Protein AF-A0A934T1S4-F1 (afdb_monomer)

Foldseek 3Di:
DDDDDPPDDDDCVVVQVVCVVPPDLVVQLVPPDKDKAWWAFPVPRDIDIDISVVHRDHSLRVCLQDAAVPHHFFRDDPNTTIHHCVCVVPPPVVVVVVPPD

pLDDT: mean 74.99, std 19.69, range [34.66, 96.56]

Secondary structure (DSSP, 8-state):
-PPP----S--THHHHHHHHHH--HHHHHTTSS--EEEEEETTT--EEEEETTTS---HHHHHHHH--TTTSPPEEETTEEEEEHHHHHHS-HHHHHHT--

Radius of gyration: 15.52 Å; Cα contacts (8 Å, |Δi|>4): 136; chains: 1; bounding box: 33×41×51 Å

Mean predicted aligned error: 10.79 Å

Nearest PDB structures (foldseek):
  5fya-assembly1_B  TM=6.997E-01  e=7.609E-04  Pseudomonas aeruginosa PAO1
  5fya-assembly1_A  TM=6.329E-01  e=6.265E-04  Pseudomonas aeruginosa PAO1
  6sgb-assembly1_Fe  TM=3.506E-01  e=4.803E+00  Trypanosoma brucei brucei
  2p9k-assembly1_A  TM=3.397E-01  e=3.255E+00  Bos taurus

Organism: NCBI:txid2801341

Solvent-accessible surface area (backbone atoms only — not comparable to full-atom values): 6203 Å² total; per-residue (Å²): 133,86,83,83,81,81,91,67,96,56,78,63,62,62,58,47,57,50,42,67,73,74,51,65,48,67,62,47,51,63,52,84,51,92,50,74,45,50,22,19,33,68,90,76,70,44,81,44,74,54,33,31,92,84,40,83,68,54,65,62,59,57,50,12,30,66,15,42,87,92,72,40,64,65,36,77,53,98,93,40,41,19,24,19,36,65,53,65,74,74,41,71,50,68,61,64,68,63,70,76,124

Structure (mmCIF, N/CA/C/O backbone):
data_AF-A0A934T1S4-F1
#
_entry.id   AF-A0A934T1S4-F1
#
loop_
_atom_site.group_PDB
_atom_site.id
_atom_site.type_symbol
_atom_site.label_atom_id
_atom_site.label_alt_id
_atom_site.label_comp_id
_atom_site.label_asym_id
_atom_site.label_entity_id
_atom_site.label_seq_id
_atom_site.pdbx_PDB_ins_code
_atom_site.Cartn_x
_atom_site.Cartn_y
_atom_site.Cartn_z
_atom_site.occupancy
_atom_site.B_iso_or_equiv
_atom_site.auth_seq_id
_atom_site.auth_comp_id
_atom_site.auth_asym_id
_atom_site.auth_atom_id
_atom_site.pdbx_PDB_model_num
ATOM 1 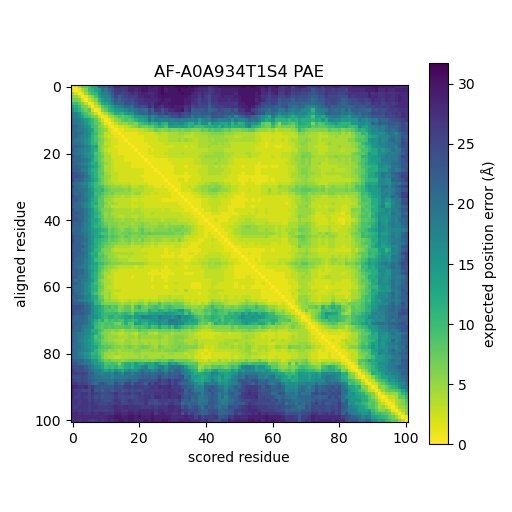N N . MET A 1 1 ? 6.728 0.095 -37.944 1.00 34.66 1 MET A N 1
ATOM 2 C CA . MET A 1 1 ? 7.219 1.163 -37.048 1.00 34.66 1 MET A CA 1
ATOM 3 C C . MET A 1 1 ? 6.854 0.767 -35.625 1.00 34.66 1 MET A C 1
ATOM 5 O O . MET A 1 1 ? 5.660 0.618 -35.393 1.00 34.66 1 MET A O 1
ATOM 9 N N . PRO A 1 2 ? 7.800 0.509 -34.707 1.00 39.62 2 PRO A N 1
ATOM 10 C CA . PRO A 1 2 ? 7.453 0.269 -33.313 1.00 39.62 2 PRO A CA 1
ATOM 11 C C . PRO A 1 2 ? 7.225 1.614 -32.607 1.00 39.62 2 PRO A C 1
ATOM 13 O O . PRO A 1 2 ? 8.052 2.520 -32.693 1.00 39.62 2 PRO A O 1
ATOM 16 N N . SER A 1 3 ? 6.062 1.750 -31.975 1.00 43.16 3 SER A N 1
ATOM 17 C CA . SER A 1 3 ? 5.659 2.877 -31.133 1.00 43.16 3 SER A CA 1
ATOM 18 C C . SER A 1 3 ? 6.455 2.887 -29.826 1.00 43.16 3 SER A C 1
ATOM 20 O O . SER A 1 3 ? 6.718 1.837 -29.244 1.00 43.16 3 SER A O 1
ATOM 22 N N . GLY A 1 4 ? 6.868 4.081 -29.408 1.00 42.03 4 GLY A N 1
ATOM 23 C CA . GLY A 1 4 ? 7.848 4.304 -28.353 1.00 42.03 4 GLY A CA 1
ATOM 24 C C . GLY A 1 4 ? 7.388 3.980 -26.931 1.00 42.03 4 GLY A C 1
ATOM 25 O O . GLY A 1 4 ? 6.229 4.166 -26.579 1.00 42.03 4 GLY A O 1
ATOM 26 N N . GLY A 1 5 ? 8.376 3.589 -26.120 1.00 40.78 5 GLY A N 1
ATOM 27 C CA . GLY A 1 5 ? 8.474 3.964 -24.708 1.00 40.78 5 GLY A CA 1
ATOM 28 C C . GLY A 1 5 ? 7.654 3.150 -23.712 1.00 40.78 5 GLY A C 1
ATOM 29 O O . GLY A 1 5 ? 6.878 3.731 -22.965 1.00 40.78 5 GLY A O 1
ATOM 30 N N . ALA A 1 6 ? 7.855 1.832 -23.644 1.00 41.69 6 ALA A N 1
ATOM 31 C CA . ALA A 1 6 ? 7.510 1.085 -22.435 1.00 41.69 6 ALA A CA 1
ATOM 32 C C . ALA A 1 6 ? 8.635 1.280 -21.405 1.00 41.69 6 ALA A C 1
ATOM 34 O O . ALA A 1 6 ? 9.701 0.676 -21.512 1.00 41.69 6 ALA A O 1
ATOM 35 N N . THR A 1 7 ? 8.424 2.175 -20.443 1.00 46.22 7 THR A N 1
ATOM 36 C CA . THR A 1 7 ? 9.402 2.534 -19.403 1.00 46.22 7 THR A CA 1
ATOM 37 C C . THR A 1 7 ? 9.355 1.584 -18.200 1.00 46.22 7 THR A C 1
ATOM 39 O O . THR A 1 7 ? 9.470 2.037 -17.070 1.00 46.22 7 THR A O 1
ATOM 42 N N . SER A 1 8 ? 9.189 0.277 -18.426 1.00 46.66 8 SER A N 1
ATOM 43 C CA . SER A 1 8 ? 9.152 -0.714 -17.347 1.00 46.66 8 SER A CA 1
ATOM 44 C C . SER A 1 8 ? 9.687 -2.069 -17.771 1.00 46.66 8 SER A C 1
ATOM 46 O O . SER A 1 8 ? 9.290 -2.610 -18.803 1.00 46.66 8 SER A O 1
ATOM 48 N N . TYR A 1 9 ? 10.588 -2.617 -16.958 1.00 47.50 9 TYR A N 1
ATOM 49 C CA . TYR A 1 9 ? 11.191 -3.933 -17.160 1.00 47.50 9 TYR A CA 1
ATOM 50 C C . TYR A 1 9 ? 10.496 -5.055 -16.366 1.00 47.50 9 TYR A C 1
ATOM 52 O O . TYR A 1 9 ? 10.835 -6.217 -16.585 1.00 47.50 9 TYR A O 1
ATOM 60 N N . TYR A 1 10 ? 9.525 -4.756 -15.488 1.00 52.81 10 TYR A N 1
ATOM 61 C CA . TYR A 1 10 ? 8.915 -5.760 -14.606 1.00 52.81 10 TYR A CA 1
ATOM 62 C C . TYR A 1 10 ? 7.390 -5.695 -14.587 1.00 52.81 10 TYR A C 1
ATOM 64 O O . TYR A 1 10 ? 6.780 -4.685 -14.253 1.00 52.81 10 TYR A O 1
ATOM 72 N N . ASP A 1 11 ? 6.778 -6.832 -14.901 1.00 60.66 11 ASP A N 1
ATOM 73 C CA . ASP A 1 11 ? 5.340 -7.035 -14.836 1.00 60.66 11 ASP A CA 1
ATOM 74 C C . ASP A 1 11 ? 4.886 -7.262 -13.386 1.00 60.66 11 ASP A C 1
ATOM 76 O O . ASP A 1 11 ? 5.099 -8.325 -12.800 1.00 60.66 11 ASP A O 1
ATOM 80 N N . THR A 1 12 ? 4.247 -6.258 -12.789 1.00 66.44 12 THR A N 1
ATOM 81 C CA . THR A 1 12 ? 3.781 -6.295 -11.394 1.00 66.44 12 THR A CA 1
ATOM 82 C C . THR A 1 12 ? 2.524 -7.154 -11.190 1.00 66.44 12 THR A C 1
ATOM 84 O O . THR A 1 12 ? 2.094 -7.352 -10.049 1.00 66.44 12 THR A O 1
ATOM 87 N N . ARG A 1 13 ? 1.955 -7.736 -12.260 1.00 71.75 13 ARG A N 1
ATOM 88 C CA . ARG A 1 13 ? 0.776 -8.620 -12.188 1.00 71.75 13 ARG A CA 1
ATOM 89 C C . ARG A 1 13 ? 1.035 -9.893 -11.379 1.00 71.75 13 ARG A C 1
ATOM 91 O O . ARG A 1 13 ? 0.179 -10.287 -10.594 1.00 71.75 13 ARG A O 1
ATOM 98 N N . GLU A 1 14 ? 2.221 -10.491 -11.494 1.00 79.69 14 GLU A N 1
ATOM 99 C CA . GLU A 1 14 ? 2.582 -11.711 -10.746 1.00 79.69 14 GLU A CA 1
ATOM 100 C C . GLU A 1 14 ? 2.652 -11.467 -9.228 1.00 79.69 14 GLU A C 1
ATOM 102 O O . GLU A 1 14 ? 2.219 -12.301 -8.423 1.00 79.69 14 GLU A O 1
ATOM 107 N N . LEU A 1 15 ? 3.140 -10.288 -8.823 1.00 81.44 15 LEU A N 1
ATOM 108 C CA . LEU A 1 15 ? 3.143 -9.874 -7.420 1.00 81.44 15 LEU A CA 1
ATOM 109 C C . LEU A 1 15 ? 1.710 -9.728 -6.902 1.00 81.44 15 LEU A C 1
ATOM 111 O O . LEU A 1 15 ? 1.390 -10.251 -5.835 1.00 81.44 15 LEU A O 1
ATOM 115 N N . ARG A 1 16 ? 0.835 -9.083 -7.682 1.00 85.56 16 ARG A N 1
ATOM 116 C CA . ARG A 1 16 ? -0.584 -8.931 -7.341 1.00 85.56 16 ARG A CA 1
ATOM 117 C C . ARG A 1 16 ? -1.260 -10.284 -7.138 1.00 85.56 16 ARG A C 1
ATOM 119 O O . ARG A 1 16 ? -1.847 -10.512 -6.086 1.00 85.56 16 ARG A O 1
ATOM 126 N N . THR A 1 17 ? -1.106 -11.207 -8.086 1.00 87.00 17 THR A N 1
ATOM 127 C CA . THR A 1 17 ? -1.682 -12.559 -7.993 1.00 87.00 17 THR A CA 1
ATOM 128 C C . THR A 1 17 ? -1.146 -13.341 -6.794 1.00 87.00 17 THR A C 1
ATOM 130 O O . THR A 1 17 ? -1.881 -14.094 -6.153 1.00 87.00 17 THR A O 1
ATOM 133 N N . THR A 1 18 ? 0.132 -13.166 -6.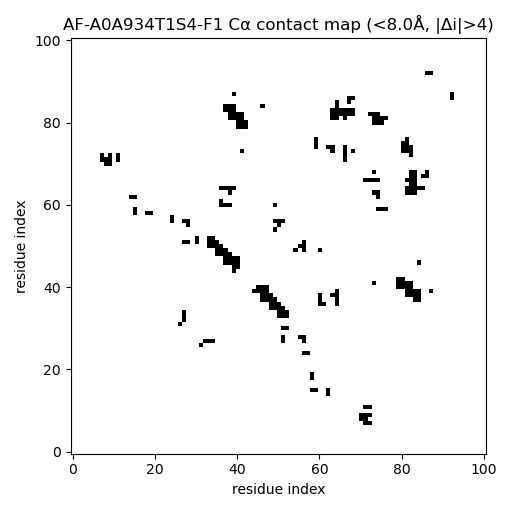457 1.00 87.56 18 THR A N 1
ATOM 134 C CA . THR A 1 18 ? 0.721 -13.796 -5.270 1.00 87.56 18 THR A CA 1
ATOM 135 C C . THR A 1 18 ? 0.117 -13.236 -3.984 1.00 87.56 18 THR A C 1
ATOM 137 O O . THR A 1 18 ? -0.250 -14.010 -3.099 1.00 87.56 18 THR A O 1
ATOM 140 N N . LEU A 1 19 ? -0.042 -11.913 -3.889 1.00 90.12 19 LEU A N 1
ATOM 141 C CA . LEU A 1 19 ? -0.682 -11.260 -2.745 1.00 90.12 19 LEU A CA 1
ATOM 142 C C . LEU A 1 19 ? -2.139 -11.705 -2.595 1.00 90.12 19 LEU A C 1
ATOM 144 O O . LEU A 1 19 ? -2.532 -12.111 -1.509 1.00 90.12 19 LEU A O 1
ATOM 148 N N . GLU A 1 20 ? -2.909 -11.722 -3.681 1.00 91.12 20 GLU A N 1
ATOM 149 C CA . GLU A 1 20 ? -4.303 -12.191 -3.686 1.00 91.12 20 GLU A CA 1
ATOM 150 C C . GLU A 1 20 ? -4.441 -13.655 -3.228 1.00 91.12 20 GLU A C 1
ATOM 152 O O . GLU A 1 20 ? -5.460 -14.030 -2.654 1.00 91.12 20 GLU A O 1
ATOM 157 N N . ARG A 1 21 ? -3.420 -14.493 -3.451 1.00 93.88 21 ARG A N 1
ATOM 158 C CA . ARG A 1 21 ? -3.414 -15.899 -3.011 1.00 93.88 21 ARG A CA 1
ATOM 159 C C . ARG A 1 21 ? -2.986 -16.106 -1.563 1.00 93.88 21 ARG A C 1
ATOM 161 O O . ARG A 1 21 ? -3.396 -17.096 -0.963 1.00 93.88 21 ARG A O 1
ATOM 168 N N . LEU A 1 22 ? -2.087 -15.271 -1.049 1.00 93.44 22 LEU A N 1
ATOM 169 C CA . LEU A 1 22 ? -1.423 -15.505 0.239 1.00 93.44 22 LEU A CA 1
ATOM 170 C C . LEU A 1 22 ? -1.934 -14.599 1.359 1.00 93.44 22 LEU A C 1
ATOM 172 O O . LEU A 1 22 ? -1.758 -14.931 2.530 1.00 93.44 22 LEU A O 1
ATOM 176 N N . VAL A 1 23 ? -2.542 -13.466 1.016 1.00 92.94 23 VAL A N 1
ATOM 177 C CA . VAL A 1 23 ? -3.005 -12.466 1.974 1.00 92.94 23 VAL A CA 1
ATOM 178 C C . VAL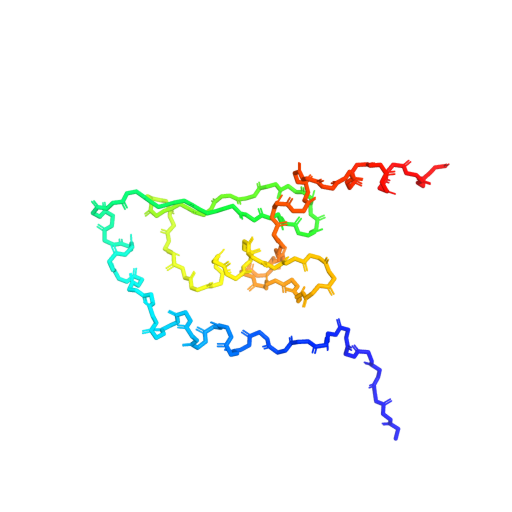 A 1 23 ? -4.522 -12.530 2.099 1.00 92.94 23 VAL A C 1
ATOM 180 O O . VAL A 1 23 ? -5.257 -12.385 1.128 1.00 92.94 23 VAL A O 1
ATOM 183 N N . ASP A 1 24 ? -4.989 -12.692 3.333 1.00 95.00 24 ASP A N 1
ATOM 184 C CA . ASP A 1 24 ? -6.403 -12.598 3.684 1.00 95.00 24 ASP A CA 1
ATOM 185 C C . ASP A 1 24 ? -6.781 -11.126 3.927 1.00 95.00 24 ASP A C 1
ATOM 187 O O . ASP A 1 24 ? -6.685 -10.601 5.043 1.00 95.00 24 ASP A O 1
ATOM 191 N N . PHE A 1 25 ? -7.160 -10.432 2.850 1.00 94.94 25 PHE A N 1
ATOM 192 C CA . PHE A 1 25 ? -7.566 -9.026 2.918 1.00 94.94 25 PHE A CA 1
ATOM 193 C C . PHE A 1 25 ? -8.884 -8.831 3.668 1.00 94.94 25 PHE A C 1
ATOM 195 O O . PHE A 1 25 ? -9.051 -7.796 4.310 1.00 94.94 25 PHE A O 1
ATOM 202 N N . ASP A 1 26 ? -9.790 -9.809 3.658 1.00 95.38 26 ASP A N 1
ATOM 203 C CA . ASP A 1 26 ? -11.034 -9.734 4.429 1.00 95.38 26 ASP A CA 1
ATOM 204 C C . ASP A 1 26 ? -10.726 -9.696 5.927 1.00 95.38 26 ASP A C 1
ATOM 206 O O . ASP A 1 2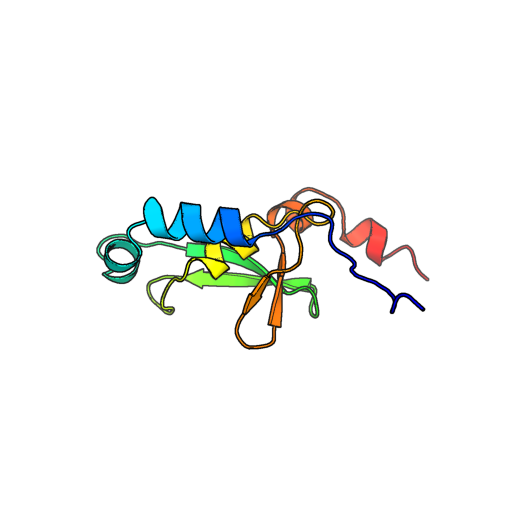6 ? -11.272 -8.874 6.666 1.00 95.38 26 ASP A O 1
ATOM 210 N N . ARG A 1 27 ? -9.765 -10.505 6.382 1.00 94.88 27 ARG A N 1
ATOM 211 C CA . ARG A 1 27 ? -9.291 -10.465 7.765 1.00 94.88 27 ARG A CA 1
ATOM 212 C C . ARG A 1 27 ? -8.588 -9.155 8.108 1.00 94.88 27 ARG A C 1
ATOM 214 O O . ARG A 1 27 ? -8.842 -8.625 9.190 1.00 94.88 27 ARG A O 1
ATOM 221 N N . ILE A 1 28 ? -7.751 -8.607 7.225 1.00 94.81 28 ILE A N 1
ATOM 222 C CA . ILE A 1 28 ? -7.134 -7.283 7.442 1.00 94.81 28 ILE A CA 1
ATOM 223 C C . ILE A 1 28 ? -8.222 -6.210 7.573 1.00 94.81 28 ILE A C 1
ATOM 225 O O . ILE A 1 28 ? -8.202 -5.406 8.505 1.00 94.81 28 ILE A O 1
ATOM 229 N N . ASN A 1 29 ? -9.212 -6.235 6.684 1.00 96.44 29 ASN A N 1
ATOM 230 C CA . ASN A 1 29 ? -10.299 -5.261 6.645 1.00 96.44 29 ASN A CA 1
ATOM 231 C C . ASN A 1 29 ? -11.364 -5.484 7.730 1.00 96.44 29 ASN A C 1
ATOM 233 O O . ASN A 1 29 ? -12.143 -4.575 8.005 1.00 96.44 29 ASN A O 1
ATOM 237 N N . SER A 1 30 ? -11.366 -6.638 8.408 1.00 96.56 30 SER A N 1
ATOM 238 C CA . SER A 1 30 ? -12.214 -6.894 9.582 1.00 96.56 30 SER A CA 1
ATOM 239 C C . SER A 1 30 ? -11.840 -6.047 10.802 1.00 96.56 30 SER A C 1
ATOM 241 O O . SER A 1 30 ? -12.618 -5.972 11.752 1.00 96.56 30 SER A O 1
ATOM 243 N N . ARG A 1 31 ? -10.647 -5.425 10.793 1.00 94.31 31 ARG A N 1
ATOM 244 C CA . ARG A 1 31 ? -10.115 -4.583 11.882 1.00 94.31 31 ARG A CA 1
ATOM 245 C C . ARG A 1 31 ? -9.957 -5.314 13.218 1.00 94.31 31 ARG A C 1
ATOM 247 O O . ARG A 1 31 ? -9.813 -4.682 14.258 1.00 94.31 31 ARG A O 1
ATOM 254 N N . ALA A 1 32 ? -9.918 -6.648 13.201 1.00 93.38 32 ALA A N 1
ATOM 255 C CA . ALA A 1 32 ? -9.584 -7.445 14.382 1.00 93.38 32 ALA A CA 1
ATOM 256 C C . ALA A 1 32 ? -8.147 -7.184 14.884 1.00 93.38 32 ALA A C 1
ATOM 258 O O . ALA A 1 32 ? -7.833 -7.449 16.043 1.00 93.38 32 ALA A O 1
ATOM 259 N N . MET A 1 33 ? -7.279 -6.673 14.006 1.00 91.38 33 MET A N 1
ATOM 260 C CA . MET A 1 33 ? -5.939 -6.181 14.308 1.00 91.38 33 MET A CA 1
ATOM 261 C C . MET A 1 33 ? -5.692 -4.908 13.498 1.00 91.38 33 MET A C 1
ATOM 263 O O . MET A 1 33 ? -6.115 -4.822 12.344 1.00 91.38 33 MET A O 1
ATOM 267 N N . HIS A 1 34 ? -5.012 -3.933 14.097 1.00 93.00 34 HIS A N 1
ATOM 268 C CA . HIS A 1 34 ? -4.624 -2.701 13.413 1.00 93.00 34 HIS A CA 1
ATOM 269 C C . HIS A 1 34 ? -3.551 -2.983 12.353 1.00 93.00 34 HIS A C 1
ATOM 271 O O . HIS A 1 34 ? -2.594 -3.715 12.611 1.00 93.00 34 HIS A O 1
ATOM 277 N N . PHE A 1 35 ? -3.733 -2.426 11.157 1.00 93.25 35 PHE A N 1
ATOM 278 C CA . PHE A 1 35 ? -2.805 -2.544 10.037 1.00 93.25 35 PHE A CA 1
ATOM 279 C C . PHE A 1 35 ? -2.626 -1.180 9.379 1.00 93.25 35 PHE A C 1
ATOM 281 O O . PHE A 1 35 ? -3.605 -0.529 9.016 1.00 93.25 35 PHE A O 1
ATOM 288 N N . SER A 1 36 ? -1.370 -0.796 9.158 1.00 92.50 36 SER A N 1
ATOM 289 C CA . SER A 1 36 ? -1.009 0.434 8.463 1.00 92.50 36 SER A CA 1
ATOM 290 C C . SER A 1 36 ? 0.195 0.190 7.560 1.00 92.50 36 SER A C 1
ATOM 292 O O . SER A 1 36 ? 1.121 -0.532 7.937 1.00 92.50 36 SER A O 1
ATOM 294 N N . VAL A 1 37 ? 0.185 0.779 6.366 1.00 91.88 37 VAL A N 1
ATOM 295 C CA . VAL A 1 37 ? 1.275 0.668 5.393 1.00 91.88 37 VAL A CA 1
ATOM 296 C C . VAL A 1 37 ? 1.538 2.014 4.721 1.00 91.88 37 VAL A C 1
ATOM 298 O O . VAL A 1 37 ? 0.605 2.736 4.375 1.00 91.88 37 VAL A O 1
ATOM 301 N N . GLY A 1 38 ? 2.814 2.369 4.561 1.00 89.62 38 GLY A N 1
ATOM 302 C CA . GLY A 1 38 ? 3.239 3.650 3.996 1.00 89.62 38 GLY A CA 1
ATOM 303 C C . GLY A 1 38 ? 3.747 3.530 2.560 1.00 89.62 38 GLY A C 1
ATOM 304 O O . GLY A 1 38 ? 4.471 2.592 2.231 1.00 89.62 38 GLY A O 1
ATOM 305 N N . ALA A 1 39 ? 3.418 4.512 1.726 1.00 90.19 39 ALA A N 1
ATOM 306 C CA . ALA A 1 39 ? 3.977 4.703 0.389 1.00 90.19 39 ALA A CA 1
ATOM 307 C C . ALA A 1 39 ? 4.200 6.200 0.124 1.00 90.19 39 ALA A C 1
ATOM 309 O O . ALA A 1 39 ? 3.657 7.049 0.829 1.00 90.19 39 ALA A O 1
ATOM 310 N N . VAL A 1 40 ? 4.983 6.552 -0.889 1.00 87.50 40 VAL A N 1
ATOM 311 C CA . VAL A 1 40 ? 5.221 7.946 -1.288 1.00 87.50 40 VAL A CA 1
ATOM 312 C C . VAL A 1 40 ? 4.505 8.236 -2.593 1.00 87.50 40 VAL A C 1
ATOM 314 O O . VAL A 1 40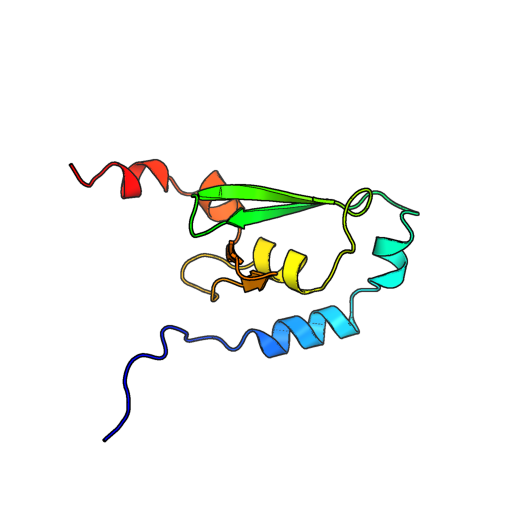 ? 4.668 7.508 -3.567 1.00 87.50 40 VAL A O 1
ATOM 317 N N . ASN A 1 41 ? 3.724 9.315 -2.625 1.00 85.69 41 ASN A N 1
ATOM 318 C CA . ASN A 1 41 ? 3.088 9.785 -3.849 1.00 85.69 41 ASN A CA 1
ATOM 319 C C . ASN A 1 41 ? 4.150 10.404 -4.772 1.00 85.69 41 ASN A C 1
ATOM 321 O O . ASN A 1 41 ? 4.801 11.385 -4.417 1.00 85.69 41 ASN A O 1
ATOM 325 N N . VAL A 1 42 ? 4.299 9.855 -5.975 1.00 81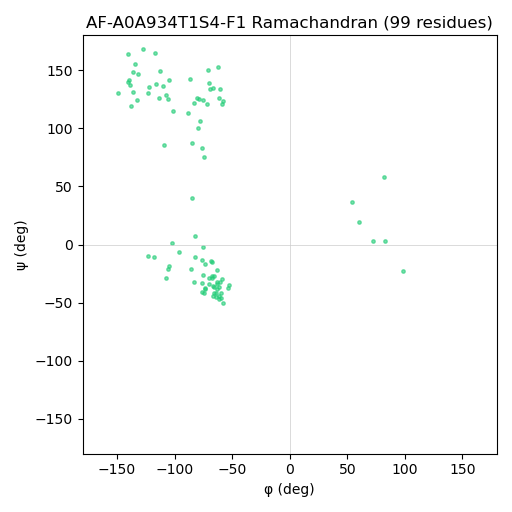.75 42 VAL A N 1
ATOM 326 C CA . VAL A 1 42 ? 5.353 10.219 -6.937 1.00 81.75 42 VAL A CA 1
ATOM 327 C C . VAL A 1 42 ? 5.237 11.670 -7.402 1.00 81.75 42 VAL A C 1
ATOM 329 O O . VAL A 1 42 ? 6.245 12.334 -7.631 1.00 81.75 42 VAL A O 1
ATOM 332 N N . ARG A 1 43 ? 4.011 12.189 -7.527 1.00 79.12 43 ARG A N 1
ATOM 333 C CA . ARG A 1 43 ? 3.765 13.556 -8.006 1.00 79.12 43 ARG A CA 1
ATOM 334 C C . ARG A 1 43 ? 4.119 14.610 -6.960 1.00 79.12 43 ARG A C 1
ATOM 336 O O . ARG A 1 43 ? 4.573 15.691 -7.319 1.00 79.12 43 ARG A O 1
ATOM 343 N N . THR A 1 44 ? 3.857 14.325 -5.687 1.00 79.38 44 THR A N 1
ATOM 344 C CA . THR A 1 44 ? 3.997 15.302 -4.594 1.00 79.38 44 THR A CA 1
ATOM 345 C C . THR A 1 44 ? 5.231 15.080 -3.724 1.00 79.38 44 THR A C 1
ATOM 347 O O . THR A 1 44 ? 5.620 15.992 -3.005 1.00 79.38 44 THR A O 1
ATOM 350 N N . GLY A 1 45 ? 5.835 13.889 -3.761 1.00 78.38 45 GLY A N 1
ATOM 351 C CA . GLY A 1 45 ? 6.922 13.489 -2.864 1.00 78.38 45 GLY A CA 1
ATOM 352 C C . GLY A 1 45 ? 6.477 13.223 -1.420 1.00 78.38 45 GLY A C 1
ATOM 353 O O . GLY A 1 45 ? 7.311 12.922 -0.572 1.00 78.38 45 GLY A O 1
ATOM 354 N N . ASN A 1 46 ? 5.177 13.315 -1.122 1.00 80.81 46 ASN A N 1
ATOM 355 C CA . ASN A 1 46 ? 4.663 13.179 0.237 1.00 80.81 46 ASN A CA 1
ATOM 356 C C . ASN A 1 46 ? 4.397 11.718 0.611 1.00 80.81 46 ASN A C 1
ATOM 358 O O . ASN A 1 46 ? 3.856 10.943 -0.184 1.00 80.81 46 ASN A O 1
ATOM 362 N N . PHE A 1 47 ? 4.690 11.376 1.867 1.00 84.19 47 PHE A N 1
ATOM 363 C CA . PHE A 1 47 ? 4.272 10.110 2.461 1.00 84.19 47 PHE A CA 1
ATOM 364 C C . PHE A 1 47 ? 2.749 10.056 2.607 1.00 84.19 47 PHE A C 1
ATOM 366 O O . PHE A 1 47 ? 2.112 10.996 3.078 1.00 84.19 47 PHE A O 1
ATOM 373 N N . SER A 1 48 ? 2.176 8.927 2.215 1.00 87.62 48 SER A N 1
ATOM 374 C CA . SER A 1 48 ? 0.778 8.558 2.400 1.00 87.62 48 SER A CA 1
ATOM 375 C C . SER A 1 48 ? 0.721 7.252 3.181 1.00 87.62 48 SER A C 1
ATOM 377 O O . SER A 1 48 ? 1.474 6.322 2.891 1.00 87.62 48 SER A O 1
ATOM 379 N N . TYR A 1 49 ? -0.169 7.186 4.167 1.00 90.00 49 TYR A N 1
ATOM 380 C CA . TYR A 1 49 ? -0.382 5.997 4.987 1.00 90.00 49 TYR A CA 1
ATOM 381 C C . TYR A 1 49 ? -1.775 5.439 4.718 1.00 90.00 49 TYR A C 1
ATOM 383 O O . TYR A 1 49 ? -2.770 6.154 4.841 1.00 90.00 49 TYR A O 1
ATOM 391 N N . PHE A 1 50 ? -1.835 4.159 4.366 1.00 92.62 50 PHE A N 1
ATOM 392 C CA . PHE A 1 50 ? -3.070 3.412 4.182 1.00 92.62 50 PHE A CA 1
ATOM 393 C C . PHE A 1 50 ? -3.312 2.562 5.419 1.00 92.62 50 PHE A C 1
ATOM 395 O O . PHE A 1 50 ? -2.540 1.657 5.731 1.00 92.62 50 PHE A O 1
ATOM 402 N N . ASP A 1 51 ? -4.391 2.879 6.119 1.00 93.56 51 ASP A N 1
ATOM 403 C CA . ASP A 1 51 ? -4.697 2.354 7.446 1.00 93.56 51 ASP A CA 1
ATOM 404 C C . ASP A 1 51 ? -6.063 1.672 7.460 1.00 93.56 51 ASP A C 1
ATOM 406 O O . ASP A 1 51 ? -7.033 2.272 6.991 1.00 93.56 51 ASP A O 1
ATOM 410 N N . ASN A 1 52 ? -6.160 0.450 7.990 1.00 95.50 52 ASN A N 1
ATOM 411 C CA . ASN A 1 52 ? -7.398 -0.330 7.944 1.00 95.50 52 ASN A CA 1
ATOM 412 C C . ASN A 1 52 ? -8.534 0.235 8.816 1.00 95.50 52 ASN A C 1
ATOM 414 O O . ASN A 1 52 ? -9.691 -0.144 8.611 1.00 95.50 52 ASN A O 1
ATOM 418 N N . GLU A 1 53 ? -8.261 1.169 9.734 1.00 94.81 53 GLU A N 1
ATOM 419 C CA . GLU A 1 53 ? -9.308 1.901 10.460 1.00 94.81 53 GLU A CA 1
ATOM 420 C C . GLU A 1 53 ? -10.065 2.874 9.549 1.00 94.81 53 GLU A C 1
ATOM 422 O O . GLU A 1 53 ? -11.277 3.057 9.695 1.00 94.81 53 GLU A O 1
ATOM 427 N N . ASN A 1 54 ? -9.364 3.455 8.572 1.00 93.00 54 ASN A N 1
ATOM 428 C CA . ASN A 1 54 ? -9.866 4.554 7.743 1.00 93.00 54 ASN A CA 1
ATOM 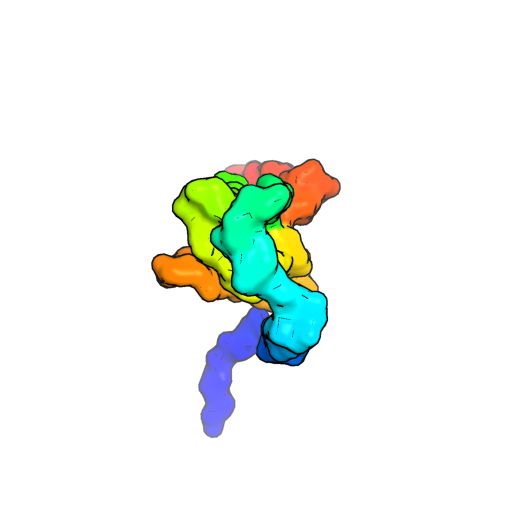429 C C . ASN A 1 54 ? -9.957 4.206 6.246 1.00 93.00 54 ASN A C 1
ATOM 431 O O . ASN A 1 54 ? -10.573 4.945 5.483 1.00 93.00 54 ASN A O 1
ATOM 435 N N . HIS A 1 55 ? -9.392 3.073 5.827 1.00 94.25 55 HIS A N 1
ATOM 436 C CA . HIS A 1 55 ? -9.295 2.642 4.434 1.00 94.25 55 HIS A CA 1
ATOM 437 C C . HIS A 1 55 ? -9.677 1.168 4.283 1.00 94.25 55 HIS A C 1
ATOM 439 O O . HIS A 1 55 ? -9.536 0.369 5.208 1.00 94.25 55 HIS A O 1
ATOM 445 N N . VAL A 1 56 ? -10.125 0.800 3.081 1.00 95.69 56 VAL A N 1
ATOM 446 C CA . VAL A 1 56 ? -10.226 -0.604 2.664 1.00 95.69 56 VAL A CA 1
ATOM 447 C C . VAL A 1 56 ? -8.891 -0.995 2.051 1.00 95.69 56 VAL A C 1
ATOM 449 O O . VAL A 1 56 ? -8.510 -0.479 1.003 1.00 95.69 56 VAL A O 1
ATOM 452 N N . ILE A 1 57 ? -8.163 -1.892 2.702 1.00 95.44 57 ILE A N 1
ATOM 453 C CA . ILE A 1 57 ? -6.852 -2.342 2.252 1.00 95.44 57 ILE A CA 1
ATOM 454 C C . ILE A 1 57 ? -7.011 -3.296 1.068 1.00 95.44 57 ILE A C 1
ATOM 456 O O . ILE A 1 57 ? -7.699 -4.313 1.161 1.00 95.44 57 ILE A O 1
ATOM 460 N N . ARG A 1 58 ? -6.340 -2.959 -0.036 1.00 94.50 58 ARG A N 1
ATOM 461 C CA . ARG A 1 58 ? -6.237 -3.736 -1.270 1.00 94.50 58 ARG A CA 1
ATOM 462 C C . ARG A 1 58 ? -4.773 -4.149 -1.523 1.00 94.50 58 ARG A C 1
ATOM 464 O O . ARG A 1 58 ? -3.876 -3.540 -0.925 1.00 94.50 58 ARG A O 1
ATOM 471 N N . PRO A 1 59 ? -4.505 -5.115 -2.423 1.00 92.81 59 PRO A N 1
ATOM 472 C CA . PRO A 1 59 ? -3.143 -5.502 -2.799 1.00 92.81 59 PRO A CA 1
ATOM 473 C C . PRO A 1 59 ? -2.269 -4.325 -3.241 1.00 92.81 59 PRO A C 1
ATOM 475 O O . PRO A 1 59 ? -1.082 -4.287 -2.920 1.00 92.81 59 PRO A O 1
ATOM 478 N N . GLU A 1 60 ? -2.857 -3.333 -3.917 1.00 91.44 60 GLU A N 1
ATOM 479 C CA . GLU A 1 60 ? -2.128 -2.187 -4.458 1.00 91.44 60 GLU A CA 1
ATOM 480 C C . GLU A 1 60 ? -1.424 -1.370 -3.363 1.00 91.44 60 GLU A C 1
ATOM 482 O O . GLU A 1 60 ? -0.317 -0.894 -3.593 1.00 91.44 60 GLU A O 1
ATOM 487 N N . HIS A 1 61 ? -1.979 -1.280 -2.146 1.00 92.25 61 HIS A N 1
ATOM 488 C CA . HIS A 1 61 ? -1.329 -0.559 -1.041 1.00 92.25 61 HIS A CA 1
ATOM 489 C C . HIS A 1 61 ? -0.029 -1.239 -0.586 1.00 92.25 61 HIS A C 1
ATOM 491 O O . HIS A 1 61 ? 0.939 -0.565 -0.239 1.00 92.25 61 HIS A O 1
ATOM 497 N N . MET A 1 62 ? 0.016 -2.576 -0.613 1.00 90.19 62 MET A N 1
ATOM 498 C CA . MET A 1 62 ? 1.229 -3.337 -0.292 1.00 90.19 62 MET A CA 1
ATOM 499 C C . MET A 1 62 ? 2.246 -3.255 -1.428 1.00 90.19 62 MET A C 1
ATOM 501 O O . MET A 1 62 ? 3.435 -3.069 -1.181 1.00 90.19 62 MET A O 1
ATOM 505 N N . MET A 1 63 ? 1.776 -3.354 -2.674 1.00 89.06 63 MET A N 1
ATOM 506 C CA . MET A 1 63 ? 2.631 -3.215 -3.852 1.00 89.06 63 MET A CA 1
ATOM 507 C C . MET A 1 63 ? 3.274 -1.828 -3.904 1.00 89.06 63 MET A C 1
ATOM 509 O O . MET A 1 63 ? 4.475 -1.730 -4.121 1.00 89.06 63 MET A O 1
ATOM 513 N N . ALA A 1 64 ? 2.500 -0.770 -3.646 1.00 86.69 64 ALA A N 1
ATOM 514 C CA . ALA A 1 64 ? 2.986 0.604 -3.601 1.00 86.69 64 ALA A CA 1
ATOM 515 C C . ALA A 1 64 ? 4.067 0.786 -2.535 1.00 86.69 64 ALA A C 1
ATOM 517 O O . ALA A 1 64 ? 5.077 1.428 -2.790 1.00 86.69 64 ALA A O 1
ATOM 518 N N . SER A 1 65 ? 3.877 0.181 -1.364 1.00 84.25 65 SER A N 1
ATOM 519 C CA . SER A 1 65 ? 4.841 0.243 -0.268 1.00 84.25 65 SER A CA 1
ATOM 520 C C . SER A 1 65 ? 6.150 -0.489 -0.554 1.00 84.25 65 SER A C 1
ATOM 522 O O . SER A 1 65 ? 7.160 -0.091 -0.003 1.00 84.25 65 SER A O 1
ATOM 524 N N . GLY A 1 66 ? 6.152 -1.521 -1.404 1.00 78.00 66 GLY A N 1
ATOM 525 C CA . GLY A 1 66 ? 7.357 -2.278 -1.778 1.00 78.00 66 GLY A CA 1
ATOM 526 C C . GLY A 1 66 ? 7.937 -1.933 -3.155 1.00 78.00 66 GLY A C 1
ATOM 527 O O . GLY A 1 66 ? 8.904 -2.559 -3.594 1.00 78.00 66 GLY A O 1
ATOM 528 N N . ALA A 1 67 ? 7.339 -0.979 -3.876 1.00 74.50 67 ALA A N 1
ATOM 529 C CA . ALA A 1 67 ? 7.771 -0.574 -5.209 1.00 74.50 67 ALA A CA 1
ATOM 530 C C . ALA A 1 67 ? 9.027 0.311 -5.144 1.00 74.50 67 ALA A C 1
ATOM 532 O O . ALA A 1 67 ? 8.949 1.541 -5.160 1.00 74.50 67 ALA A O 1
ATOM 533 N N . LEU A 1 68 ? 10.198 -0.322 -5.053 1.00 65.50 68 LEU A N 1
ATOM 534 C CA . LEU A 1 68 ? 11.491 0.362 -5.037 1.00 65.50 68 LEU 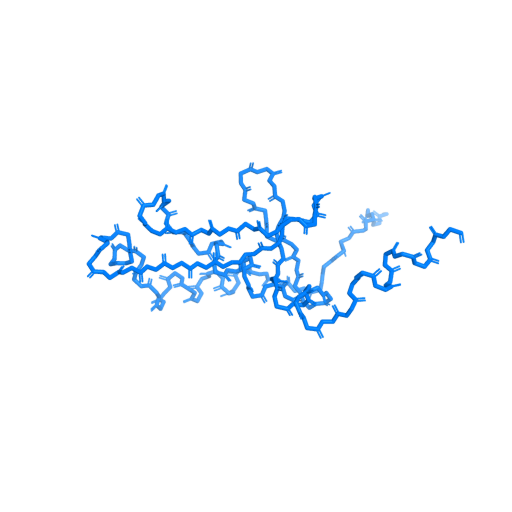A CA 1
ATOM 535 C C . LEU A 1 68 ? 11.728 1.157 -6.339 1.00 65.50 68 LEU A C 1
ATOM 537 O O . LEU A 1 68 ? 11.718 0.558 -7.425 1.00 65.50 68 LEU A O 1
ATOM 541 N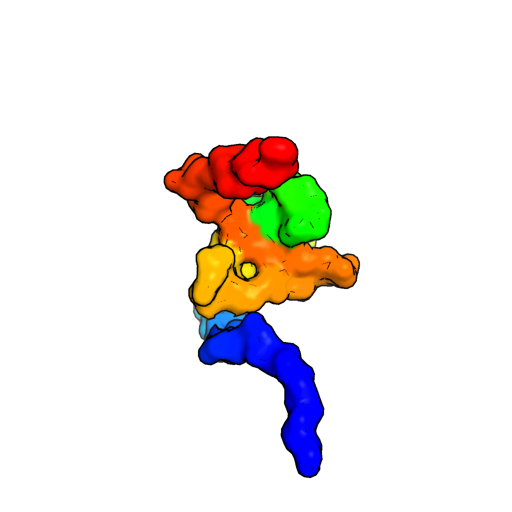 N . PRO A 1 69 ? 12.028 2.471 -6.254 1.00 57.69 69 PRO A N 1
ATOM 542 C CA . PRO A 1 69 ? 12.383 3.280 -7.416 1.00 57.69 69 PRO A CA 1
ATOM 543 C C . PRO A 1 69 ? 13.609 2.674 -8.104 1.00 57.69 69 PRO A C 1
ATOM 545 O O . PRO A 1 69 ? 14.639 2.506 -7.456 1.00 57.69 69 PRO A O 1
ATOM 548 N N . SER A 1 70 ? 13.490 2.347 -9.398 1.00 57.50 70 SER A N 1
ATOM 549 C CA . SER A 1 70 ? 14.424 1.598 -10.279 1.00 57.50 70 SER A CA 1
ATOM 550 C C . SER A 1 70 ? 14.140 0.104 -10.493 1.00 57.50 70 SER A C 1
ATOM 552 O O . SER A 1 70 ? 14.553 -0.418 -11.529 1.00 57.50 70 SER A O 1
ATOM 554 N N . ALA A 1 71 ? 13.418 -0.570 -9.592 1.00 58.03 71 ALA A N 1
ATOM 555 C CA . ALA A 1 71 ? 13.115 -2.002 -9.712 1.00 58.03 71 ALA A CA 1
ATOM 556 C C . ALA A 1 71 ? 11.651 -2.288 -10.075 1.00 58.03 71 ALA A C 1
ATOM 558 O O . ALA A 1 71 ? 11.379 -3.290 -10.729 1.00 58.03 71 ALA A O 1
ATOM 559 N N . PHE A 1 72 ? 10.718 -1.415 -9.690 1.00 61.81 72 PHE A N 1
ATOM 560 C CA . PHE A 1 72 ? 9.290 -1.594 -9.955 1.00 61.81 72 PHE A CA 1
ATOM 561 C C . PHE A 1 72 ? 8.642 -0.292 -10.428 1.00 61.81 72 PHE A C 1
ATOM 563 O O . PHE A 1 72 ? 9.044 0.803 -10.024 1.00 61.81 72 PHE A O 1
ATOM 570 N N . ASP A 1 73 ? 7.624 -0.420 -11.279 1.00 70.25 73 ASP A N 1
ATOM 571 C CA . ASP A 1 73 ? 6.791 0.715 -11.667 1.00 70.25 73 ASP A CA 1
ATOM 572 C C . ASP A 1 73 ? 6.061 1.311 -10.473 1.00 70.25 73 ASP A C 1
ATOM 574 O O . ASP A 1 73 ? 5.737 0.623 -9.501 1.00 70.25 73 ASP A O 1
ATOM 578 N N . ALA A 1 74 ? 5.755 2.602 -10.590 1.00 77.19 74 ALA A N 1
ATOM 579 C CA . ALA A 1 74 ? 4.838 3.238 -9.665 1.00 77.19 74 ALA A CA 1
ATOM 580 C C . ALA A 1 74 ? 3.468 2.559 -9.750 1.00 77.19 74 ALA A C 1
ATOM 582 O O . ALA A 1 74 ? 2.939 2.325 -10.838 1.00 77.19 74 ALA A O 1
ATOM 583 N N . VAL A 1 75 ? 2.886 2.263 -8.594 1.00 84.94 75 VAL A N 1
ATOM 584 C CA . VAL A 1 75 ? 1.565 1.645 -8.519 1.00 84.94 75 VAL A CA 1
ATOM 585 C C . VAL A 1 75 ? 0.516 2.741 -8.629 1.00 84.94 75 VAL A C 1
ATOM 587 O O . VAL A 1 75 ? 0.510 3.676 -7.826 1.00 84.94 75 VAL A O 1
ATOM 590 N N . GLU A 1 76 ? -0.352 2.633 -9.632 1.00 85.75 76 GLU A N 1
ATOM 591 C CA . GLU A 1 76 ? -1.491 3.532 -9.798 1.00 85.75 76 GLU A CA 1
ATOM 592 C C . GLU A 1 76 ? -2.620 3.134 -8.842 1.00 85.75 76 GLU A C 1
ATOM 594 O O . GLU A 1 76 ? -3.079 1.990 -8.830 1.00 85.75 76 GLU A O 1
ATOM 599 N N . MET A 1 77 ? -3.080 4.087 -8.039 1.00 85.75 77 MET A N 1
ATOM 600 C CA . MET A 1 77 ? -4.223 3.954 -7.147 1.00 85.75 77 MET A CA 1
ATOM 601 C C . MET A 1 77 ? -5.051 5.227 -7.236 1.00 85.75 77 MET A C 1
ATOM 603 O O . MET A 1 77 ? -4.562 6.312 -6.936 1.00 85.75 77 MET A O 1
ATOM 607 N N . ASP A 1 78 ? -6.306 5.088 -7.660 1.00 84.00 78 ASP A N 1
ATOM 608 C CA . ASP A 1 78 ? -7.283 6.182 -7.702 1.00 84.00 78 ASP A CA 1
ATOM 609 C C . ASP A 1 78 ? -6.789 7.422 -8.491 1.00 84.00 78 ASP A C 1
ATOM 611 O O . ASP A 1 78 ? -7.081 8.564 -8.143 1.00 84.00 78 ASP A O 1
ATOM 615 N N . GLY A 1 79 ? -6.037 7.189 -9.578 1.00 83.19 79 GLY A N 1
ATOM 616 C CA . GLY A 1 79 ? -5.466 8.224 -10.453 1.00 83.19 79 GLY A CA 1
ATOM 617 C C . GLY A 1 79 ? -4.146 8.833 -9.961 1.00 83.19 79 GLY A C 1
ATOM 618 O O . GLY A 1 79 ? -3.601 9.734 -10.601 1.00 83.19 79 GLY A O 1
ATOM 619 N N . GLU A 1 80 ? -3.619 8.344 -8.841 1.00 86.81 80 GLU A N 1
ATOM 620 C CA . GLU A 1 80 ? -2.358 8.769 -8.242 1.00 86.81 80 GLU A CA 1
ATOM 621 C C . GLU A 1 80 ? -1.314 7.650 -8.310 1.00 86.81 80 GLU A C 1
ATOM 623 O O . GLU A 1 80 ? -1.644 6.470 -8.258 1.00 86.81 80 GLU A O 1
ATOM 628 N N . PHE A 1 81 ? -0.034 8.011 -8.403 1.00 85.75 81 PHE A N 1
ATOM 629 C CA . PHE A 1 81 ? 1.069 7.055 -8.535 1.00 85.75 81 PHE A CA 1
ATOM 630 C C . PHE A 1 81 ? 1.907 7.007 -7.262 1.00 85.75 81 PHE A C 1
ATOM 632 O O . PHE A 1 81 ? 2.250 8.060 -6.715 1.00 85.75 81 PHE A O 1
ATOM 639 N N . TYR A 1 82 ? 2.276 5.803 -6.819 1.00 84.38 82 TYR A N 1
ATOM 640 C CA . TYR A 1 82 ? 2.976 5.588 -5.552 1.00 84.38 82 TYR A CA 1
ATOM 641 C C . TYR A 1 82 ? 4.203 4.671 -5.661 1.00 84.38 82 TYR A C 1
ATOM 643 O O . TYR A 1 82 ? 4.204 3.712 -6.434 1.00 84.38 82 TYR A O 1
ATOM 651 N N . TRP A 1 83 ? 5.216 4.955 -4.836 1.00 81.69 83 TRP A N 1
ATOM 652 C CA . TRP A 1 83 ? 6.449 4.173 -4.662 1.00 81.69 83 TRP A CA 1
ATOM 653 C C . TRP A 1 83 ? 6.727 3.830 -3.196 1.00 81.69 83 TRP A C 1
ATOM 655 O O . TRP A 1 83 ? 6.135 4.408 -2.281 1.00 81.69 83 TRP A O 1
ATOM 665 N N . ASP A 1 84 ? 7.684 2.926 -2.987 1.00 77.12 84 ASP A N 1
ATOM 666 C CA . ASP A 1 84 ? 8.195 2.539 -1.676 1.00 77.12 84 ASP A CA 1
ATOM 667 C C . ASP A 1 84 ? 8.766 3.759 -0.935 1.00 77.12 84 ASP A C 1
ATOM 669 O O . ASP A 1 84 ? 9.689 4.438 -1.402 1.00 77.12 84 ASP A O 1
ATOM 673 N N . GLY A 1 85 ? 8.211 4.044 0.245 1.00 59.25 85 GLY A N 1
ATOM 674 C CA . GLY A 1 85 ? 8.654 5.152 1.091 1.00 59.25 85 GLY A CA 1
ATOM 675 C C . GLY A 1 85 ? 9.990 4.910 1.802 1.00 59.25 85 GLY A C 1
ATOM 676 O O . GLY A 1 85 ? 10.642 5.856 2.245 1.00 59.25 85 GLY A O 1
ATOM 677 N N . GLY A 1 86 ? 10.443 3.661 1.873 1.00 54.53 86 GLY A N 1
ATOM 678 C CA . GLY A 1 86 ? 11.729 3.245 2.418 1.00 54.53 86 GLY A CA 1
ATOM 679 C C . GLY A 1 86 ? 12.925 3.747 1.610 1.00 54.53 86 GLY A C 1
ATOM 680 O O . GLY A 1 86 ? 13.976 3.992 2.203 1.00 54.53 86 GLY A O 1
ATOM 681 N N . PHE A 1 87 ? 12.780 3.995 0.301 1.00 48.34 87 PHE A N 1
ATOM 682 C CA . PHE A 1 87 ? 13.833 4.650 -0.490 1.00 48.34 87 PHE A CA 1
ATOM 683 C C . PHE A 1 87 ? 13.937 6.147 -0.179 1.00 48.34 87 PHE A C 1
ATOM 685 O O . PHE A 1 87 ? 15.040 6.669 -0.058 1.00 48.34 87 PHE A O 1
ATOM 692 N N . VAL A 1 88 ? 12.811 6.830 0.039 1.00 47.66 88 VAL A N 1
ATOM 693 C CA . VAL A 1 88 ? 12.798 8.254 0.424 1.00 47.66 88 VAL A CA 1
ATOM 694 C C . VAL A 1 88 ? 13.321 8.456 1.852 1.00 47.66 88 VAL A C 1
ATOM 696 O O . VAL A 1 88 ? 13.929 9.479 2.143 1.00 47.66 88 VAL A O 1
ATOM 699 N N . SER A 1 89 ? 13.153 7.462 2.731 1.00 47.44 89 SER A N 1
ATOM 700 C CA . SER A 1 89 ? 13.652 7.512 4.111 1.00 47.44 89 SER A CA 1
ATOM 701 C C . SER A 1 89 ? 15.110 7.049 4.293 1.00 47.44 89 SER A C 1
ATOM 703 O O . SER A 1 89 ? 15.700 7.400 5.313 1.00 47.44 89 SER A O 1
ATOM 705 N N . ASN A 1 90 ? 15.694 6.260 3.375 1.00 41.72 90 ASN A N 1
ATOM 706 C CA . ASN A 1 90 ? 17.051 5.690 3.529 1.00 41.72 90 ASN A CA 1
ATOM 707 C C . ASN A 1 90 ? 18.049 6.038 2.409 1.00 41.72 90 ASN A C 1
ATOM 709 O O . ASN A 1 90 ? 19.240 5.770 2.563 1.00 41.72 90 ASN A O 1
ATOM 713 N N . ALA A 1 91 ? 17.613 6.632 1.299 1.00 43.31 91 ALA A N 1
ATOM 714 C CA . ALA A 1 91 ? 18.499 7.219 0.299 1.00 43.31 91 ALA A CA 1
ATOM 715 C C . ALA A 1 91 ? 18.236 8.731 0.254 1.00 43.31 91 ALA A C 1
ATOM 717 O O . ALA A 1 91 ? 17.079 9.142 0.321 1.00 43.31 91 ALA A O 1
ATOM 718 N N . PRO A 1 92 ? 19.271 9.584 0.162 1.00 39.81 92 PRO A N 1
ATOM 719 C CA . PRO A 1 92 ? 19.108 11.029 0.236 1.00 39.81 92 PRO A CA 1
ATOM 720 C C . PRO A 1 92 ? 18.503 11.552 -1.075 1.00 39.81 92 PRO A C 1
ATOM 722 O O . PRO A 1 92 ? 19.194 12.137 -1.910 1.00 39.81 92 PRO A O 1
ATOM 725 N N . LEU A 1 93 ? 17.203 11.332 -1.278 1.00 46.25 93 LEU A N 1
ATOM 726 C CA . LEU A 1 93 ? 16.472 11.858 -2.427 1.00 46.25 93 LEU A CA 1
ATOM 727 C C . LEU A 1 93 ? 16.454 13.392 -2.394 1.00 46.25 93 LEU A C 1
ATOM 729 O O . LEU A 1 93 ? 16.569 14.025 -3.442 1.00 46.25 93 LEU A O 1
ATOM 733 N N . ASP A 1 94 ? 16.439 13.976 -1.190 1.00 50.28 94 ASP A N 1
ATOM 734 C CA . ASP A 1 94 ? 16.621 15.415 -0.966 1.00 50.28 94 ASP A CA 1
ATOM 735 C C . ASP A 1 94 ? 17.908 15.940 -1.612 1.00 50.28 94 ASP A C 1
ATOM 737 O O . ASP A 1 94 ? 17.922 17.035 -2.170 1.00 50.28 94 ASP A O 1
ATOM 741 N N . TRP A 1 95 ? 18.996 15.163 -1.602 1.00 47.41 95 TRP A N 1
ATOM 742 C CA . TRP A 1 95 ? 20.286 15.600 -2.145 1.00 47.41 95 TRP A CA 1
ATOM 743 C C . TRP A 1 95 ? 20.314 15.557 -3.677 1.00 47.41 95 TRP A C 1
ATOM 745 O O . TRP A 1 95 ? 20.910 16.418 -4.320 1.00 47.41 95 TRP A O 1
ATOM 755 N N . VAL A 1 96 ? 19.610 14.598 -4.284 1.00 54.25 96 VAL A N 1
ATOM 756 C CA . VAL A 1 96 ? 19.502 14.499 -5.748 1.00 54.25 96 VAL A CA 1
ATOM 757 C C . VAL A 1 96 ? 18.526 15.543 -6.297 1.00 54.25 96 VAL A C 1
ATOM 759 O O . VAL A 1 96 ? 18.836 16.186 -7.300 1.00 54.25 96 VAL A O 1
ATOM 762 N N . LEU A 1 97 ? 17.394 15.783 -5.626 1.00 53.94 97 LEU A N 1
ATOM 763 C CA . LEU A 1 97 ? 16.395 16.770 -6.054 1.00 53.94 97 LEU A CA 1
ATOM 764 C C . LEU A 1 97 ? 16.818 18.228 -5.793 1.00 53.94 97 LEU A C 1
ATOM 766 O O . LEU A 1 97 ? 16.411 19.108 -6.548 1.00 53.94 97 LEU A O 1
ATOM 770 N N . SER A 1 98 ? 17.680 18.494 -4.803 1.00 50.91 98 SER A N 1
ATOM 771 C CA . SER A 1 98 ? 18.237 19.839 -4.549 1.00 50.91 98 SER A CA 1
ATOM 772 C C . SER A 1 98 ? 19.443 20.206 -5.429 1.00 50.91 98 SER A C 1
ATOM 774 O O . SER A 1 98 ? 19.823 21.372 -5.487 1.00 50.91 98 SER A O 1
ATOM 776 N N . SER A 1 99 ? 20.023 19.249 -6.167 1.00 41.66 99 SER A N 1
ATOM 777 C CA . SER A 1 99 ? 21.210 19.472 -7.016 1.00 41.66 99 SER A CA 1
ATOM 778 C C . SER A 1 99 ? 20.927 20.064 -8.409 1.00 41.66 99 SER A C 1
ATOM 780 O O . SER A 1 99 ? 21.837 20.191 -9.229 1.00 41.66 99 SER A O 1
ATOM 782 N N . LYS A 1 100 ? 19.683 20.473 -8.689 1.00 43.41 100 LYS A N 1
ATOM 783 C CA . LYS A 1 100 ? 19.350 21.343 -9.826 1.00 43.41 100 LYS A CA 1
ATOM 784 C C . LYS A 1 100 ? 18.953 22.733 -9.330 1.00 43.41 100 LYS A C 1
ATOM 786 O O . LYS A 1 100 ? 17.773 23.043 -9.172 1.00 43.41 100 LYS A O 1
ATOM 791 N N . SER A 1 101 ? 19.952 23.581 -9.128 1.00 38.97 101 SER A N 1
ATOM 792 C CA . SER A 1 101 ? 19.858 25.042 -9.239 1.00 38.97 101 SER A CA 1
ATOM 793 C C . SER A 1 101 ? 21.179 25.586 -9.752 1.00 38.97 101 SER A C 1
ATOM 795 O O . SER A 1 101 ? 22.225 25.032 -9.350 1.00 38.97 101 SER A O 1
#

Sequence (101 aa):
MPSGGATSYYDTRELRTTLERLVDFDRINSRAMHFSVGAVNVRTGNFSYFDNENHVIRPEHMMASGALPSAFDAVEMDGEFYWDGGFVSNAPLDWVLSSKS

InterPro domains:
  IPR002641 Patatin-like phospholipase domain [PF01734] (6-94)
  IPR016035 Acyl transferase/acyl hydrolase/lysophospholipase [SSF52151] (6-97)